Protein AF-A0A963FB22-F1 (afdb_monomer_lite)

Structure (mmCIF, N/CA/C/O backbone):
data_AF-A0A963FB22-F1
#
_entry.id   AF-A0A963FB22-F1
#
loop_
_atom_site.group_PDB
_atom_site.id
_atom_site.type_symbol
_atom_site.label_atom_id
_atom_site.label_alt_id
_atom_site.label_comp_id
_atom_site.label_asym_id
_atom_site.label_entity_id
_atom_site.label_seq_id
_atom_site.pdbx_PDB_ins_code
_atom_site.Cartn_x
_atom_site.Cartn_y
_atom_site.Cartn_z
_atom_site.occupancy
_atom_site.B_iso_or_equiv
_atom_site.auth_seq_id
_atom_site.auth_comp_id
_atom_site.auth_asym_id
_atom_site.auth_atom_id
_atom_site.pdbx_PDB_model_num
ATOM 1 N N . MET A 1 1 ? 15.603 -17.524 -38.641 1.00 53.38 1 MET A N 1
ATOM 2 C CA . MET A 1 1 ? 16.152 -16.218 -38.214 1.00 53.38 1 MET A CA 1
ATOM 3 C C . MET A 1 1 ? 15.162 -15.443 -37.345 1.00 53.38 1 MET A C 1
ATOM 5 O O . MET A 1 1 ? 15.634 -14.782 -36.436 1.00 53.38 1 MET A O 1
ATOM 9 N N . GLU A 1 2 ? 13.840 -15.597 -37.521 1.00 55.69 2 GLU A N 1
ATOM 10 C CA . GLU A 1 2 ? 12.804 -14.987 -36.652 1.00 55.69 2 GLU A CA 1
ATOM 11 C C . GLU A 1 2 ? 12.962 -15.305 -35.154 1.00 55.69 2 GLU A C 1
ATOM 13 O O . GLU A 1 2 ? 13.035 -14.388 -34.348 1.00 55.69 2 GLU A O 1
ATOM 18 N N . ASN A 1 3 ? 13.158 -16.576 -34.786 1.00 67.44 3 ASN A N 1
ATOM 19 C CA . ASN A 1 3 ? 13.265 -16.999 -33.377 1.00 67.44 3 ASN A CA 1
ATOM 20 C C . ASN A 1 3 ? 14.436 -16.325 -32.612 1.00 67.44 3 ASN A C 1
ATOM 22 O O . ASN A 1 3 ? 14.345 -16.022 -31.428 1.00 67.44 3 ASN A O 1
ATOM 26 N N . TYR A 1 4 ? 15.544 -16.020 -33.299 1.00 73.19 4 TYR A N 1
ATOM 27 C CA . TYR A 1 4 ? 16.684 -15.340 -32.670 1.00 73.19 4 TYR A CA 1
ATOM 28 C C . TYR A 1 4 ? 16.399 -13.854 -32.408 1.00 73.19 4 TYR A C 1
ATOM 30 O O . TYR A 1 4 ? 16.805 -13.324 -31.378 1.00 73.19 4 TYR A O 1
ATOM 38 N N . ALA A 1 5 ? 15.684 -13.189 -33.319 1.00 71.00 5 ALA A N 1
ATOM 39 C CA . ALA A 1 5 ? 15.297 -11.792 -33.153 1.00 71.00 5 ALA A CA 1
ATOM 40 C C . ALA A 1 5 ? 14.285 -11.630 -32.008 1.00 71.00 5 ALA A C 1
ATOM 42 O O . ALA A 1 5 ? 14.468 -10.764 -31.155 1.00 71.00 5 ALA A O 1
ATOM 43 N N . GLU A 1 6 ? 13.285 -12.510 -31.932 1.00 71.75 6 GLU A N 1
ATOM 44 C CA . GLU A 1 6 ? 12.310 -12.534 -30.834 1.00 71.75 6 GLU A CA 1
ATOM 45 C C . GLU A 1 6 ? 12.979 -12.762 -29.475 1.00 71.75 6 GLU A C 1
ATOM 47 O O . GLU A 1 6 ? 12.674 -12.062 -28.511 1.00 71.75 6 GLU A O 1
ATOM 52 N N . MET A 1 7 ? 13.947 -13.680 -29.400 1.00 79.06 7 MET A N 1
ATOM 53 C CA . MET A 1 7 ? 14.698 -13.923 -28.167 1.00 79.06 7 MET A CA 1
ATOM 54 C C . MET A 1 7 ? 15.484 -12.684 -27.717 1.00 79.06 7 MET A C 1
ATOM 56 O O . MET A 1 7 ? 15.517 -12.377 -26.527 1.00 79.06 7 MET A O 1
ATOM 60 N N . VAL A 1 8 ? 16.107 -11.957 -28.650 1.00 81.94 8 VAL A N 1
ATOM 61 C CA . VAL A 1 8 ? 16.845 -10.724 -28.335 1.00 81.94 8 VAL A CA 1
ATOM 62 C C . VAL A 1 8 ? 15.899 -9.627 -27.841 1.00 81.94 8 VAL A C 1
ATOM 64 O O . VAL A 1 8 ? 16.218 -8.978 -26.850 1.00 81.94 8 VAL A O 1
ATOM 67 N N . LEU A 1 9 ? 14.727 -9.458 -28.460 1.00 77.75 9 LEU A N 1
ATOM 68 C CA . LEU A 1 9 ? 13.711 -8.502 -27.996 1.00 77.75 9 LEU A CA 1
ATOM 69 C C . LEU A 1 9 ? 13.178 -8.857 -26.605 1.00 77.75 9 LEU A C 1
ATOM 71 O O . LEU A 1 9 ? 13.052 -7.983 -25.751 1.00 77.75 9 LEU A O 1
ATOM 75 N N . ALA A 1 10 ? 12.895 -10.137 -26.359 1.00 77.44 10 ALA A N 1
ATOM 76 C CA . ALA A 1 10 ? 12.431 -10.603 -25.056 1.00 77.44 10 ALA A CA 1
ATOM 77 C C . ALA A 1 10 ? 13.482 -10.355 -23.964 1.00 77.44 10 ALA A C 1
ATOM 79 O O . ALA A 1 10 ? 13.143 -9.945 -22.855 1.00 77.44 10 ALA A O 1
ATOM 80 N N . MET A 1 11 ? 14.761 -10.556 -24.284 1.00 83.38 11 MET A N 1
ATOM 81 C CA . MET A 1 11 ? 15.869 -10.270 -23.373 1.00 83.38 11 MET A CA 1
ATOM 82 C C . MET A 1 11 ? 16.080 -8.767 -23.156 1.00 83.38 11 MET A C 1
ATOM 84 O O . MET A 1 11 ? 16.355 -8.368 -22.027 1.00 83.38 11 MET A O 1
ATOM 88 N N . ASP A 1 12 ? 15.890 -7.932 -24.185 1.00 81.88 12 ASP A N 1
ATOM 89 C CA . ASP A 1 12 ? 15.886 -6.469 -24.046 1.00 81.88 12 ASP A CA 1
ATOM 90 C C . ASP A 1 12 ? 14.770 -6.021 -23.084 1.00 81.88 12 ASP A C 1
ATOM 92 O O . ASP A 1 12 ? 15.060 -5.342 -22.100 1.00 81.88 12 ASP A O 1
ATOM 96 N N . ALA A 1 13 ? 13.537 -6.505 -23.267 1.00 78.44 13 ALA A N 1
ATOM 97 C CA . ALA A 1 13 ? 12.417 -6.201 -22.371 1.00 78.44 13 ALA A CA 1
ATOM 98 C C . ALA A 1 13 ? 12.646 -6.701 -20.929 1.00 78.44 13 ALA A C 1
ATOM 100 O O . ALA A 1 13 ? 12.314 -6.015 -19.961 1.00 78.44 13 ALA A O 1
ATOM 101 N N . CYS A 1 14 ? 13.249 -7.884 -20.760 1.00 82.38 14 CYS A N 1
ATOM 102 C CA . CYS A 1 14 ? 13.605 -8.402 -19.436 1.00 82.38 14 CYS A CA 1
ATOM 103 C C . CYS A 1 14 ? 14.679 -7.544 -18.757 1.00 82.38 14 CYS A C 1
ATOM 105 O O . CYS A 1 14 ? 14.584 -7.288 -17.557 1.00 82.38 14 CYS A O 1
ATOM 107 N N . ALA A 1 15 ? 15.689 -7.096 -19.504 1.00 85.06 15 ALA A N 1
ATOM 108 C CA . ALA A 1 15 ? 16.732 -6.226 -18.979 1.00 85.06 15 ALA A CA 1
ATOM 109 C C . ALA A 1 15 ? 16.179 -4.848 -18.599 1.00 85.06 15 ALA A C 1
ATOM 111 O O . ALA A 1 15 ? 16.515 -4.359 -17.524 1.00 85.06 15 ALA A O 1
ATOM 112 N N . ASP A 1 16 ? 15.290 -4.273 -19.416 1.00 79.81 16 ASP A N 1
ATOM 113 C CA . ASP A 1 16 ? 14.582 -3.023 -19.111 1.00 79.81 16 ASP A CA 1
ATOM 114 C C . ASP A 1 16 ? 13.777 -3.160 -17.810 1.00 79.81 16 ASP A C 1
ATOM 116 O O . ASP A 1 16 ? 13.889 -2.334 -16.900 1.00 79.81 16 ASP A O 1
ATOM 120 N N . ARG A 1 17 ? 13.014 -4.253 -17.670 1.00 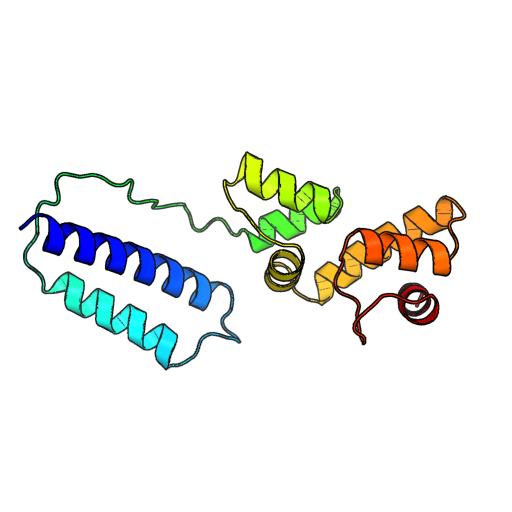79.94 17 ARG A N 1
ATOM 121 C CA . ARG A 1 17 ? 12.222 -4.511 -16.462 1.00 79.94 17 ARG A CA 1
ATOM 122 C C . ARG A 1 17 ? 13.097 -4.730 -15.230 1.00 79.94 17 ARG A C 1
ATOM 124 O O . ARG A 1 17 ? 12.764 -4.232 -14.157 1.00 79.94 17 ARG A O 1
ATOM 131 N N . LEU A 1 18 ? 14.201 -5.463 -15.358 1.00 85.12 18 LEU A N 1
ATOM 132 C CA . LEU A 1 18 ? 15.113 -5.725 -14.244 1.00 85.12 18 LEU A CA 1
ATOM 133 C C . LEU A 1 18 ? 15.862 -4.457 -13.814 1.00 85.12 18 LEU A C 1
ATOM 135 O O . LEU A 1 18 ? 16.028 -4.219 -12.622 1.00 85.12 18 LEU A O 1
ATOM 139 N N . GLU A 1 19 ? 16.267 -3.621 -14.769 1.00 84.50 19 GLU A N 1
ATOM 140 C CA . GLU A 1 19 ? 16.872 -2.311 -14.514 1.00 84.50 19 GLU A CA 1
ATOM 141 C C . GLU A 1 19 ? 15.906 -1.390 -13.770 1.00 84.50 19 GLU A C 1
ATOM 143 O O . GLU A 1 19 ? 16.273 -0.788 -12.760 1.00 84.50 19 GLU A O 1
ATOM 148 N N . TYR A 1 20 ? 14.648 -1.348 -14.209 1.00 79.25 20 TYR A N 1
ATOM 149 C CA . TYR A 1 20 ? 13.588 -0.632 -13.513 1.00 79.25 20 TYR A CA 1
ATOM 150 C C . TYR A 1 20 ? 13.424 -1.112 -12.064 1.00 79.25 20 TYR A C 1
ATOM 152 O O . TYR A 1 20 ? 13.424 -0.295 -11.146 1.00 79.25 20 TYR A O 1
ATOM 160 N N . LEU A 1 21 ? 13.347 -2.428 -11.838 1.00 77.06 21 LEU A N 1
ATOM 161 C CA . LEU A 1 21 ? 13.202 -2.993 -10.493 1.00 77.06 21 LEU A CA 1
ATOM 162 C C . LEU A 1 21 ? 14.413 -2.694 -9.596 1.00 77.06 21 LEU A C 1
ATOM 164 O O . LEU A 1 21 ? 14.225 -2.346 -8.433 1.00 77.06 21 LEU A O 1
ATOM 168 N N . ASN A 1 22 ? 15.637 -2.769 -10.131 1.00 83.38 22 ASN A N 1
ATOM 169 C CA . ASN A 1 22 ? 16.850 -2.410 -9.390 1.00 83.38 22 ASN A CA 1
ATOM 170 C C . ASN A 1 22 ? 16.844 -0.929 -8.968 1.00 83.38 22 ASN A C 1
ATOM 172 O O . ASN A 1 22 ? 17.265 -0.605 -7.860 1.00 83.38 22 ASN A O 1
ATOM 176 N N . ASN A 1 23 ? 16.355 -0.036 -9.833 1.00 78.00 23 ASN A N 1
ATOM 177 C CA . ASN A 1 23 ? 16.270 1.397 -9.545 1.00 78.00 23 ASN A CA 1
ATOM 178 C C . ASN A 1 23 ? 15.141 1.738 -8.564 1.00 78.00 23 ASN A C 1
ATOM 180 O O . ASN A 1 23 ? 15.299 2.624 -7.726 1.00 78.00 23 ASN A O 1
ATOM 184 N N . LEU A 1 24 ? 14.006 1.041 -8.661 1.00 74.94 24 LEU A N 1
ATOM 185 C CA . LEU A 1 24 ? 12.853 1.262 -7.791 1.00 74.94 24 LEU A CA 1
ATOM 186 C C . LEU A 1 24 ? 13.088 0.725 -6.374 1.00 74.94 24 LEU A C 1
ATOM 188 O O . LEU A 1 24 ? 12.625 1.320 -5.401 1.00 74.94 24 LEU A O 1
ATOM 192 N N . PHE A 1 25 ? 13.840 -0.372 -6.256 1.00 77.19 25 PHE A N 1
ATOM 193 C CA . PHE A 1 25 ? 14.111 -1.059 -4.996 1.00 77.19 25 PHE A CA 1
ATOM 194 C C . PHE A 1 25 ? 15.619 -1.251 -4.764 1.00 77.19 25 PHE A C 1
ATOM 196 O O . PHE A 1 25 ? 16.106 -2.384 -4.779 1.00 77.19 25 PHE A O 1
ATOM 203 N N . PRO A 1 26 ? 16.380 -0.175 -4.491 1.00 76.62 26 PRO A N 1
ATOM 204 C CA . PRO A 1 26 ? 17.832 -0.262 -4.321 1.00 76.62 26 PRO A CA 1
ATOM 205 C C . PRO A 1 26 ? 18.246 -1.156 -3.143 1.00 76.62 26 PRO A C 1
ATOM 207 O O . PRO A 1 26 ? 19.295 -1.789 -3.198 1.00 76.62 26 PRO A O 1
ATOM 210 N N . ASP A 1 27 ? 17.404 -1.272 -2.112 1.00 78.88 27 ASP A N 1
ATOM 211 C CA . ASP A 1 27 ? 17.650 -2.143 -0.953 1.00 78.88 27 ASP A CA 1
ATOM 212 C C . ASP A 1 27 ? 17.482 -3.644 -1.272 1.00 78.88 27 ASP A C 1
ATOM 214 O O . ASP A 1 27 ? 17.958 -4.496 -0.521 1.00 78.88 27 ASP A O 1
ATOM 218 N N . LEU A 1 28 ? 16.797 -3.978 -2.373 1.00 77.62 28 LEU A N 1
ATOM 219 C CA . LEU A 1 28 ? 16.612 -5.346 -2.877 1.00 77.62 28 LEU A CA 1
ATOM 220 C C . LEU A 1 28 ? 17.479 -5.635 -4.110 1.00 77.62 28 LEU A C 1
ATOM 222 O O . LEU A 1 28 ? 17.611 -6.795 -4.510 1.00 77.62 28 LEU A O 1
ATOM 226 N N . ALA A 1 29 ? 18.076 -4.599 -4.704 1.00 85.38 29 ALA A N 1
ATOM 227 C CA . ALA A 1 29 ? 19.020 -4.740 -5.794 1.00 85.38 29 ALA A CA 1
ATOM 228 C C . ALA A 1 29 ? 20.265 -5.470 -5.283 1.00 85.38 29 ALA A C 1
ATOM 230 O O . ALA A 1 29 ? 20.966 -5.026 -4.373 1.00 85.38 29 ALA A O 1
ATOM 231 N N . THR A 1 30 ? 20.545 -6.621 -5.881 1.00 89.62 30 THR A N 1
ATOM 232 C CA . THR A 1 30 ? 21.742 -7.395 -5.560 1.00 89.62 30 THR A CA 1
ATOM 233 C C . THR A 1 30 ? 22.820 -7.124 -6.605 1.00 89.62 30 THR A C 1
ATOM 235 O O . THR A 1 30 ? 22.509 -6.703 -7.729 1.00 89.62 30 THR A O 1
ATOM 238 N N . PRO A 1 31 ? 24.098 -7.413 -6.298 1.00 88.06 31 PRO A N 1
ATOM 239 C CA . PRO A 1 31 ? 25.149 -7.394 -7.311 1.00 88.06 31 PRO A CA 1
ATOM 240 C C . PRO A 1 31 ? 24.759 -8.219 -8.543 1.00 88.06 31 PRO A C 1
ATOM 242 O O . PRO A 1 31 ? 24.907 -7.754 -9.663 1.00 88.06 31 PRO A O 1
ATOM 245 N N . THR A 1 32 ? 24.118 -9.374 -8.345 1.00 86.69 32 THR A N 1
ATOM 246 C CA . THR A 1 32 ? 23.681 -10.270 -9.423 1.00 86.69 32 THR A CA 1
ATOM 247 C C . THR A 1 32 ? 22.646 -9.644 -10.358 1.00 86.69 32 THR A C 1
ATOM 249 O O . THR A 1 32 ? 22.777 -9.755 -11.577 1.00 86.69 32 THR A O 1
ATOM 252 N N . THR A 1 33 ? 21.615 -8.985 -9.824 1.00 86.12 33 THR A N 1
ATOM 253 C CA . THR A 1 33 ? 20.566 -8.377 -10.660 1.00 86.12 33 THR A CA 1
ATOM 254 C C . THR A 1 33 ? 21.075 -7.141 -11.393 1.00 86.12 33 THR A C 1
ATOM 256 O O . THR A 1 33 ? 20.651 -6.875 -12.515 1.00 86.12 33 THR A O 1
ATOM 259 N N . THR A 1 34 ? 22.013 -6.411 -10.792 1.00 84.62 34 THR A N 1
ATOM 260 C CA . THR A 1 34 ? 22.620 -5.213 -11.388 1.00 84.62 34 THR A CA 1
ATOM 261 C C . THR A 1 34 ? 23.630 -5.589 -12.474 1.00 84.62 34 THR A C 1
ATOM 263 O O . THR A 1 34 ? 23.579 -5.079 -13.594 1.00 84.62 34 THR A O 1
ATOM 266 N N . GLU A 1 35 ? 24.514 -6.546 -12.183 1.00 90.06 35 GLU A N 1
ATOM 267 C CA . GLU A 1 35 ? 25.494 -7.076 -13.133 1.00 90.06 35 GLU A CA 1
ATOM 268 C C . GLU A 1 35 ? 24.814 -7.766 -14.317 1.00 90.06 35 GLU A C 1
ATOM 270 O O . GLU A 1 35 ? 25.265 -7.601 -15.447 1.00 90.06 35 GLU A O 1
ATOM 275 N N . GLY A 1 36 ? 23.701 -8.476 -14.098 1.00 86.44 36 GLY A N 1
ATOM 276 C CA . GLY A 1 36 ? 22.928 -9.108 -15.170 1.00 86.44 36 GLY A CA 1
ATOM 277 C C . GLY A 1 36 ? 22.457 -8.114 -16.238 1.00 86.44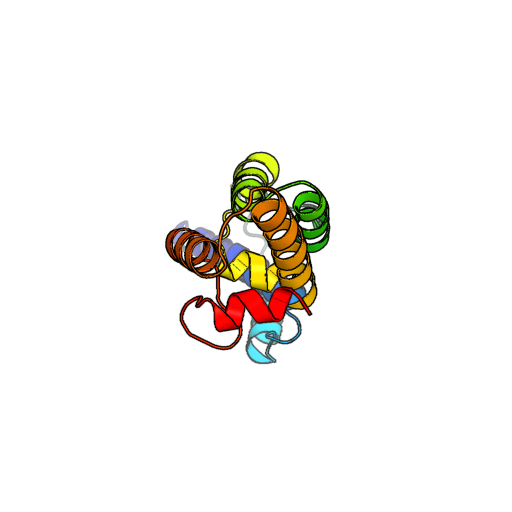 36 GLY A C 1
ATOM 278 O O . GLY A 1 36 ? 22.641 -8.362 -17.431 1.00 86.44 36 GLY A O 1
ATOM 279 N N . VAL A 1 37 ? 21.938 -6.953 -15.819 1.00 88.31 37 VAL A N 1
ATOM 280 C CA . VAL A 1 37 ? 21.562 -5.858 -16.732 1.00 88.31 37 VAL A CA 1
ATOM 281 C C . VAL A 1 37 ? 22.795 -5.333 -17.467 1.00 88.31 37 VAL A C 1
ATOM 283 O O . VAL A 1 37 ? 22.796 -5.255 -18.695 1.00 88.31 37 VAL A O 1
ATOM 286 N N . ILE A 1 38 ? 23.876 -5.026 -16.742 1.00 87.69 38 ILE A N 1
ATOM 287 C CA . ILE A 1 38 ? 25.115 -4.486 -17.327 1.00 87.69 38 ILE A CA 1
ATOM 288 C C . ILE A 1 38 ? 25.691 -5.445 -18.379 1.00 87.69 38 ILE A C 1
ATOM 290 O O . IL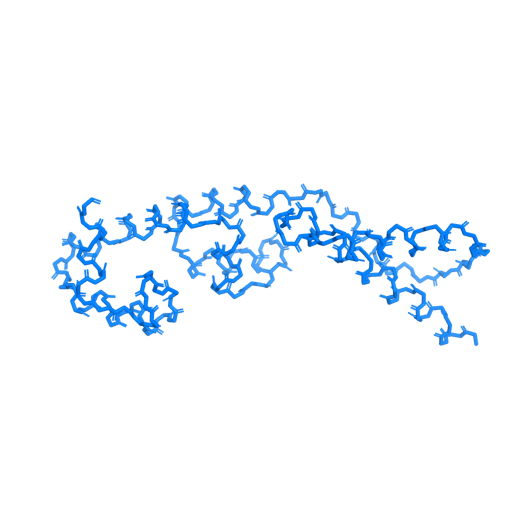E A 1 38 ? 26.038 -5.019 -19.485 1.00 87.69 38 ILE A O 1
ATOM 294 N N . HIS A 1 39 ? 25.764 -6.739 -18.069 1.00 88.31 39 HIS A N 1
ATOM 295 C CA . HIS A 1 39 ? 26.257 -7.766 -18.981 1.00 88.31 39 HIS A CA 1
ATOM 296 C C . HIS A 1 39 ? 25.393 -7.880 -20.235 1.00 88.31 39 HIS A C 1
ATOM 298 O O . HIS A 1 39 ? 25.942 -7.952 -21.339 1.00 88.31 39 HIS A O 1
ATOM 304 N N . TRP A 1 40 ? 24.066 -7.835 -20.092 1.00 87.19 40 TRP A N 1
ATOM 305 C CA . TRP A 1 40 ? 23.164 -7.837 -21.239 1.00 87.19 40 TRP A CA 1
ATOM 306 C C . TRP A 1 40 ? 23.358 -6.598 -22.120 1.00 87.19 40 TRP A C 1
ATOM 308 O O . TRP A 1 40 ? 23.535 -6.741 -23.327 1.00 87.19 40 TRP A O 1
ATOM 318 N N . ARG A 1 41 ? 23.434 -5.388 -21.548 1.00 84.25 41 ARG A N 1
ATOM 319 C CA . ARG A 1 41 ? 23.662 -4.146 -22.317 1.00 84.25 41 ARG A CA 1
ATOM 320 C C . ARG A 1 41 ? 24.990 -4.169 -23.072 1.00 84.25 41 ARG A C 1
ATOM 322 O O . ARG A 1 41 ? 25.052 -3.804 -24.248 1.00 84.25 41 ARG A O 1
ATOM 329 N N . GLN A 1 42 ? 26.050 -4.648 -22.423 1.00 85.00 42 GLN A N 1
ATOM 330 C CA . GLN A 1 42 ? 27.356 -4.818 -23.059 1.00 85.00 42 GLN A CA 1
ATOM 331 C C . GLN A 1 42 ? 27.299 -5.834 -24.202 1.00 85.00 42 GLN A C 1
ATOM 333 O O . GLN A 1 42 ? 27.848 -5.575 -25.273 1.00 85.00 42 GLN A O 1
ATOM 338 N N . TYR A 1 43 ? 26.620 -6.965 -24.011 1.00 83.81 43 TYR A N 1
ATOM 339 C CA . TYR A 1 43 ? 26.430 -7.965 -25.059 1.00 83.81 43 TYR A CA 1
ATOM 340 C C . TYR A 1 43 ? 25.603 -7.411 -26.229 1.00 83.81 43 TYR A C 1
ATOM 342 O O . TYR A 1 43 ? 26.029 -7.497 -27.381 1.00 83.81 43 TYR A O 1
ATOM 350 N N . ARG A 1 44 ? 24.486 -6.738 -25.935 1.00 77.75 44 ARG A N 1
ATOM 351 C CA . ARG A 1 44 ? 23.582 -6.120 -26.911 1.00 77.75 44 ARG A CA 1
ATOM 352 C C . ARG A 1 44 ? 24.275 -5.080 -27.787 1.00 77.75 44 ARG A C 1
ATOM 354 O O . ARG A 1 44 ? 23.980 -5.019 -28.978 1.00 77.75 44 ARG A O 1
ATOM 361 N N . SER A 1 45 ? 25.213 -4.314 -27.221 1.00 78.94 45 SER A N 1
ATOM 362 C CA . SER A 1 45 ? 26.017 -3.315 -27.946 1.00 78.94 45 SER A CA 1
ATOM 363 C C . SER A 1 45 ? 27.016 -3.914 -28.947 1.00 78.94 45 SER A C 1
ATOM 365 O O . SER A 1 45 ? 27.484 -3.215 -29.842 1.00 78.94 45 SER A O 1
ATOM 367 N N . ARG A 1 46 ? 27.355 -5.203 -28.795 1.00 79.06 46 ARG A N 1
ATOM 368 C CA . ARG A 1 46 ? 28.303 -5.931 -29.656 1.00 79.06 46 ARG A CA 1
ATOM 369 C C . ARG A 1 46 ? 27.613 -6.751 -30.740 1.00 79.06 46 ARG A C 1
ATOM 371 O O . ARG A 1 46 ? 28.285 -7.215 -31.660 1.00 79.06 46 ARG A O 1
ATOM 378 N N . LEU A 1 47 ? 26.303 -6.966 -30.624 1.00 73.69 47 LEU A N 1
ATOM 379 C CA . LEU A 1 47 ? 25.536 -7.626 -31.670 1.00 73.69 47 LEU A CA 1
ATOM 380 C C . LEU A 1 47 ? 25.403 -6.678 -32.872 1.00 73.69 47 LEU A C 1
ATOM 382 O O . LEU A 1 47 ? 25.146 -5.489 -32.670 1.00 73.69 47 LEU A O 1
ATOM 386 N N . PRO A 1 48 ? 25.574 -7.177 -34.113 1.00 62.62 48 PRO A N 1
ATOM 387 C CA . PRO A 1 48 ? 25.336 -6.370 -35.302 1.00 62.62 48 PRO A CA 1
ATOM 388 C C . PRO A 1 48 ? 23.915 -5.809 -35.242 1.00 62.62 48 PRO A C 1
ATOM 390 O O . PRO A 1 48 ? 23.031 -6.480 -34.706 1.00 62.62 48 PRO A O 1
ATOM 393 N N . ASN A 1 49 ? 23.709 -4.594 -35.768 1.00 54.56 49 ASN A N 1
ATOM 394 C CA . ASN A 1 49 ? 22.391 -3.974 -35.915 1.00 54.56 49 ASN A CA 1
ATOM 395 C C . ASN A 1 49 ? 21.487 -4.920 -36.716 1.00 54.56 49 ASN A C 1
ATOM 397 O O . ASN A 1 49 ? 21.401 -4.839 -37.937 1.00 54.56 49 ASN A O 1
ATOM 401 N N . LEU A 1 50 ? 20.844 -5.859 -36.026 1.00 52.59 50 LEU A N 1
ATOM 402 C CA . LEU A 1 50 ? 19.632 -6.481 -36.494 1.00 52.59 50 LEU A CA 1
ATOM 403 C C . LEU A 1 50 ? 18.668 -5.308 -36.624 1.00 52.59 50 LEU A C 1
ATOM 405 O O . LEU A 1 50 ? 18.203 -4.780 -35.612 1.00 52.59 50 LEU A O 1
ATOM 409 N N . ASP A 1 51 ? 18.441 -4.871 -37.863 1.00 47.47 51 ASP A N 1
ATOM 410 C CA . ASP A 1 51 ? 17.242 -4.140 -38.256 1.00 47.47 51 ASP A CA 1
ATOM 411 C C . ASP A 1 51 ? 16.062 -5.065 -37.955 1.00 47.47 51 ASP A C 1
ATOM 413 O O . ASP A 1 51 ? 15.496 -5.727 -38.825 1.00 47.47 51 ASP A O 1
ATOM 417 N N . ILE A 1 52 ? 15.726 -5.176 -36.671 1.00 50.22 52 ILE A N 1
ATOM 418 C CA . ILE A 1 52 ? 14.456 -5.708 -36.221 1.00 50.22 52 ILE A CA 1
ATOM 419 C C . ILE A 1 52 ? 13.469 -4.590 -36.540 1.00 50.22 52 ILE A C 1
ATOM 421 O O . ILE A 1 52 ? 13.126 -3.765 -35.697 1.00 50.22 52 ILE A O 1
ATOM 425 N N . ALA A 1 53 ? 13.114 -4.515 -37.825 1.00 38.03 53 ALA A N 1
ATOM 426 C CA . ALA A 1 53 ? 12.015 -3.739 -38.369 1.00 38.03 53 ALA A CA 1
ATOM 427 C C . ALA A 1 53 ? 10.720 -4.355 -37.832 1.00 38.03 53 ALA A C 1
ATOM 429 O O . ALA A 1 53 ? 10.037 -5.153 -38.463 1.00 38.03 53 ALA A O 1
ATOM 430 N N . GLY A 1 54 ? 10.486 -4.037 -36.576 1.00 40.66 54 GLY A N 1
ATOM 431 C CA . GLY A 1 54 ? 9.418 -4.483 -35.722 1.00 40.66 54 GLY A CA 1
ATOM 432 C C . GLY A 1 54 ? 9.580 -3.606 -34.506 1.00 40.66 54 GLY A C 1
ATOM 433 O O . GLY A 1 54 ? 10.121 -4.040 -33.494 1.00 40.66 54 GLY A O 1
ATOM 434 N N . GLU A 1 55 ? 9.236 -2.330 -34.680 1.00 41.19 55 GLU A N 1
ATOM 435 C CA . GLU A 1 55 ? 8.995 -1.397 -33.591 1.00 41.19 55 GLU A CA 1
ATOM 436 C C . GLU A 1 55 ? 7.920 -2.022 -32.689 1.00 41.19 55 GLU A C 1
ATOM 438 O O . GLU A 1 55 ? 6.741 -1.696 -32.765 1.00 41.19 55 GLU A O 1
ATOM 443 N N . LEU A 1 56 ? 8.319 -2.947 -31.814 1.00 45.03 56 LEU A N 1
ATOM 444 C CA . LEU A 1 56 ? 7.738 -2.935 -30.488 1.00 45.03 56 LEU A CA 1
ATOM 445 C C . LEU A 1 56 ? 8.071 -1.540 -29.968 1.00 45.03 56 LEU A C 1
ATOM 447 O O . LEU A 1 56 ? 9.244 -1.150 -30.068 1.00 45.03 56 LEU A O 1
ATOM 451 N N . PRO A 1 57 ? 7.069 -0.758 -29.530 1.00 39.31 57 PRO A N 1
ATOM 452 C CA . PRO A 1 57 ? 7.317 0.580 -29.043 1.00 39.31 57 PRO A CA 1
ATOM 453 C C . PRO A 1 57 ? 8.453 0.451 -28.042 1.00 39.31 57 PRO A C 1
ATOM 455 O O . PRO A 1 57 ? 8.331 -0.266 -27.049 1.00 39.31 57 PRO A O 1
ATOM 458 N N . ARG A 1 58 ? 9.596 1.083 -28.333 1.00 44.22 58 ARG A N 1
ATOM 459 C CA . ARG A 1 58 ? 10.525 1.413 -27.268 1.00 44.22 58 ARG A CA 1
ATOM 460 C C . ARG A 1 58 ? 9.707 2.327 -26.393 1.00 44.22 58 ARG A C 1
ATOM 462 O O . ARG A 1 58 ? 9.576 3.517 -26.684 1.00 44.22 58 ARG A O 1
ATOM 469 N N . GLU A 1 59 ? 9.104 1.745 -25.372 1.00 42.41 59 GLU A N 1
ATOM 470 C CA . GLU A 1 59 ? 8.589 2.454 -24.230 1.00 42.41 59 GLU A CA 1
ATOM 471 C C . GLU A 1 59 ? 9.808 3.053 -23.529 1.00 42.41 59 GLU A C 1
ATOM 473 O O . GLU A 1 59 ? 10.220 2.678 -22.441 1.00 42.41 59 GLU A O 1
ATOM 478 N N . THR A 1 60 ? 10.375 4.072 -24.171 1.00 40.91 60 THR A N 1
ATOM 479 C CA . THR A 1 60 ? 10.899 5.262 -23.525 1.00 40.91 60 THR A CA 1
ATOM 480 C C . THR A 1 60 ? 9.706 5.909 -22.823 1.00 40.91 60 THR A C 1
ATOM 482 O O . THR A 1 60 ? 9.277 7.011 -23.157 1.00 40.91 60 THR A O 1
ATOM 485 N N . GLN A 1 61 ? 9.101 5.182 -21.879 1.00 43.00 61 GLN A N 1
ATOM 486 C CA . GLN A 1 61 ? 8.295 5.812 -20.867 1.00 43.00 61 GLN A CA 1
ATOM 487 C C . GLN A 1 61 ? 9.266 6.793 -20.202 1.00 43.00 61 GLN A C 1
ATOM 489 O O . GLN A 1 61 ? 10.395 6.404 -19.865 1.00 43.00 61 GLN A O 1
ATOM 494 N N . PRO A 1 62 ? 8.904 8.081 -20.062 1.00 41.72 62 PRO A N 1
ATOM 495 C CA . PRO A 1 62 ? 9.632 8.936 -19.139 1.00 41.72 62 PRO A CA 1
ATOM 496 C C . PRO A 1 62 ? 9.756 8.157 -17.826 1.00 41.72 62 PRO A C 1
ATOM 498 O O . PRO A 1 62 ? 8.893 7.333 -17.536 1.00 41.72 62 PRO A O 1
ATOM 501 N N . ALA A 1 63 ? 10.827 8.345 -17.05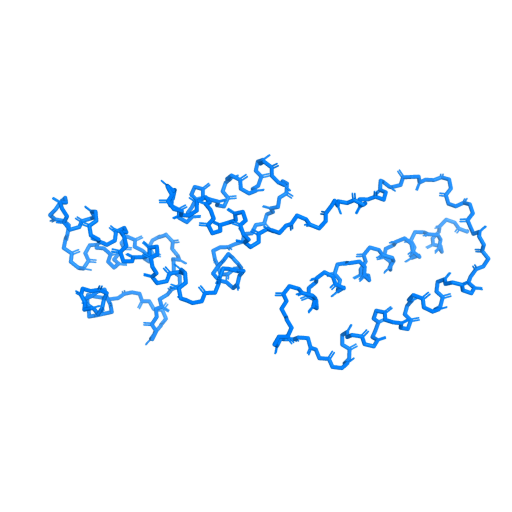9 1.00 55.00 63 ALA A N 1
ATOM 502 C CA . ALA A 1 63 ? 10.908 7.764 -15.724 1.00 55.00 63 ALA A CA 1
ATOM 503 C C . ALA A 1 63 ? 9.788 8.392 -14.877 1.00 55.00 63 ALA A C 1
ATOM 505 O O . ALA A 1 63 ? 9.994 9.382 -14.181 1.00 55.00 63 ALA A O 1
ATOM 506 N N . ILE A 1 64 ? 8.566 7.890 -15.050 1.00 63.19 64 ILE A N 1
ATOM 507 C CA . ILE A 1 64 ? 7.384 8.26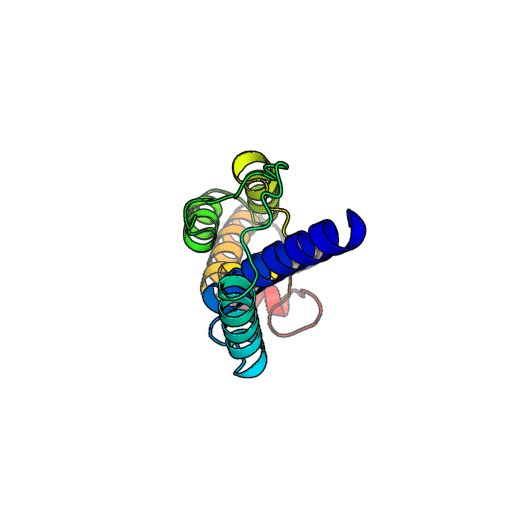5 -14.316 1.00 63.19 64 ILE A CA 1
ATOM 508 C C . ILE A 1 64 ? 7.730 7.806 -12.918 1.00 63.19 64 ILE A C 1
ATOM 510 O O . ILE A 1 64 ? 7.920 6.613 -12.668 1.00 63.19 64 ILE A O 1
ATOM 514 N N . ASP A 1 65 ? 7.903 8.770 -12.023 1.00 81.00 65 ASP A N 1
ATOM 515 C CA . ASP A 1 65 ? 8.096 8.494 -10.614 1.00 81.00 65 ASP A CA 1
ATOM 516 C C . ASP A 1 65 ? 6.769 7.972 -10.054 1.00 81.00 65 ASP A C 1
ATOM 518 O O . ASP A 1 65 ? 5.992 8.690 -9.423 1.00 81.00 65 ASP A O 1
ATOM 522 N N . LEU A 1 66 ? 6.488 6.704 -10.362 1.00 83.69 66 LEU A N 1
ATOM 523 C CA . LEU A 1 66 ? 5.276 5.988 -9.987 1.00 83.69 66 LEU A CA 1
ATOM 524 C C . LEU A 1 66 ? 5.094 6.001 -8.476 1.00 83.69 66 LEU A C 1
ATOM 526 O O . LEU A 1 66 ? 3.966 6.053 -7.998 1.00 83.69 66 LEU A O 1
ATOM 530 N N . ARG A 1 67 ? 6.196 6.029 -7.720 1.00 85.44 67 ARG A N 1
ATOM 531 C CA . ARG A 1 67 ? 6.158 6.189 -6.272 1.00 85.44 67 ARG A CA 1
ATOM 532 C C . ARG A 1 67 ? 5.601 7.555 -5.884 1.00 85.44 67 ARG A C 1
ATOM 534 O O . ARG A 1 67 ? 4.672 7.608 -5.082 1.00 85.44 67 ARG A O 1
ATOM 541 N N . SER A 1 68 ? 6.128 8.645 -6.437 1.00 86.38 68 SER A N 1
ATOM 542 C CA . SER A 1 68 ? 5.610 9.990 -6.148 1.00 86.38 68 SER A CA 1
ATOM 543 C C . SER A 1 68 ? 4.165 10.174 -6.607 1.00 86.38 68 SER A C 1
ATOM 545 O O . SER A 1 68 ? 3.381 10.796 -5.891 1.00 86.38 68 SER A O 1
ATOM 547 N N . ILE A 1 69 ? 3.785 9.593 -7.748 1.00 89.06 69 ILE A N 1
ATOM 548 C CA . ILE A 1 69 ? 2.395 9.605 -8.223 1.00 89.06 69 ILE A CA 1
ATOM 549 C C . ILE A 1 69 ? 1.494 8.841 -7.256 1.00 89.06 69 ILE A C 1
ATOM 551 O O . ILE A 1 69 ? 0.512 9.404 -6.779 1.00 89.06 69 ILE A O 1
ATOM 555 N N . ALA A 1 70 ? 1.852 7.606 -6.899 1.00 90.00 70 ALA A N 1
ATOM 556 C CA . ALA A 1 70 ? 1.085 6.796 -5.959 1.00 90.00 70 ALA A CA 1
ATOM 557 C C . ALA A 1 70 ? 0.934 7.500 -4.603 1.00 90.00 70 ALA A C 1
ATOM 559 O O . ALA A 1 70 ? -0.171 7.584 -4.077 1.00 90.00 70 ALA A O 1
ATOM 560 N N . ILE A 1 71 ? 2.010 8.080 -4.057 1.00 90.31 71 ILE A N 1
ATOM 561 C CA . ILE A 1 71 ? 1.957 8.857 -2.808 1.00 90.31 71 ILE A CA 1
ATOM 562 C C . ILE A 1 71 ? 1.032 10.074 -2.949 1.00 90.31 71 ILE A C 1
ATOM 564 O O . ILE A 1 71 ? 0.286 10.378 -2.019 1.00 90.31 71 ILE A O 1
ATOM 568 N N . GLY A 1 72 ? 1.064 10.762 -4.093 1.00 90.75 72 GLY A N 1
ATOM 569 C CA . GLY A 1 72 ? 0.186 11.894 -4.388 1.00 90.75 72 GLY A CA 1
ATOM 570 C C . GLY A 1 72 ? -1.291 11.498 -4.428 1.00 90.75 72 GLY A C 1
ATOM 571 O O . GLY A 1 72 ? -2.107 12.118 -3.746 1.00 90.75 72 GLY A O 1
ATOM 572 N N . LEU A 1 73 ? -1.627 10.433 -5.159 1.00 92.56 73 LEU A N 1
ATOM 573 C CA . LEU A 1 73 ? -2.993 9.908 -5.251 1.00 92.56 73 LEU A CA 1
ATOM 574 C C . LEU A 1 73 ? -3.504 9.436 -3.883 1.00 92.56 73 LEU A C 1
ATOM 576 O O . LEU A 1 73 ? -4.622 9.758 -3.474 1.00 92.56 73 LEU A O 1
ATOM 580 N N . LEU A 1 74 ? -2.641 8.779 -3.105 1.00 93.69 74 LEU A N 1
ATOM 581 C CA . LEU A 1 74 ? -2.948 8.317 -1.754 1.00 93.69 74 LEU A CA 1
ATOM 582 C C . LEU A 1 74 ? -3.211 9.443 -0.757 1.00 93.69 74 LEU A C 1
ATOM 584 O O . LEU A 1 74 ? -3.634 9.152 0.358 1.00 93.69 74 LEU A O 1
ATOM 588 N N . GLN A 1 75 ? -3.016 10.719 -1.103 1.00 90.00 75 GLN A N 1
ATOM 589 C CA . GLN A 1 75 ? -3.458 11.823 -0.246 1.00 90.00 75 GLN A CA 1
ATOM 590 C C . GLN A 1 75 ? -4.979 11.992 -0.243 1.00 90.00 75 GLN A C 1
ATOM 592 O O . GLN A 1 75 ? -5.531 12.445 0.763 1.00 90.00 75 GLN A O 1
ATOM 597 N N . GLN A 1 76 ? -5.650 11.600 -1.327 1.00 89.25 76 GLN A N 1
ATOM 598 C CA . GLN A 1 76 ? -7.077 11.861 -1.550 1.00 89.25 76 GLN A CA 1
ATOM 599 C C . GLN A 1 76 ? -7.903 10.587 -1.747 1.00 89.25 76 GLN A C 1
ATOM 601 O O . GLN A 1 76 ? -9.112 10.618 -1.543 1.00 89.25 76 GLN A O 1
ATOM 606 N N . HIS A 1 77 ? -7.252 9.478 -2.090 1.00 92.56 77 HIS A N 1
ATOM 607 C CA . HIS A 1 77 ? -7.910 8.232 -2.473 1.00 92.56 77 HIS A CA 1
ATOM 608 C C . HIS A 1 77 ? -7.520 7.066 -1.560 1.00 92.56 77 HIS A C 1
ATOM 610 O O . HIS A 1 77 ? -6.513 7.142 -0.839 1.00 92.56 77 HIS A O 1
ATOM 616 N N . SER A 1 78 ? -8.346 6.015 -1.553 1.00 91.69 78 SER A N 1
ATOM 617 C CA . SER A 1 78 ? -8.048 4.767 -0.842 1.00 91.69 78 SER A CA 1
ATOM 618 C C . SER A 1 78 ? -6.990 3.944 -1.578 1.00 91.69 78 SER A C 1
ATOM 620 O O . SER A 1 78 ? -6.664 4.220 -2.730 1.00 91.69 78 SER A O 1
ATOM 622 N N . LEU A 1 79 ? -6.423 2.937 -0.913 1.00 92.62 79 LEU A N 1
ATOM 623 C CA . LEU A 1 79 ? -5.444 2.043 -1.542 1.00 92.62 79 LEU A CA 1
ATOM 624 C C . LEU A 1 79 ? -6.023 1.348 -2.777 1.00 92.62 79 LEU A C 1
ATOM 626 O O . LEU A 1 79 ? -5.335 1.234 -3.785 1.00 92.62 79 LEU A O 1
ATOM 630 N N . GLU A 1 80 ? -7.277 0.912 -2.690 1.00 93.06 80 GLU A N 1
ATOM 631 C CA . GLU A 1 80 ? -7.984 0.218 -3.760 1.00 93.06 80 GLU A CA 1
ATOM 632 C C . GLU A 1 80 ? -8.237 1.156 -4.949 1.00 93.06 80 GLU A C 1
ATOM 634 O O . GLU A 1 80 ? -7.880 0.816 -6.075 1.00 93.06 80 GLU A O 1
ATOM 639 N N . ASP A 1 81 ? -8.719 2.376 -4.691 1.00 92.56 81 ASP A N 1
ATOM 640 C CA . ASP A 1 81 ? -8.926 3.387 -5.739 1.00 92.56 81 ASP A CA 1
ATOM 641 C C . ASP A 1 81 ? -7.611 3.737 -6.454 1.00 92.56 81 ASP A C 1
ATOM 643 O O . ASP A 1 81 ? -7.577 3.919 -7.667 1.00 92.56 81 ASP A O 1
ATOM 647 N N . VAL A 1 82 ? -6.501 3.823 -5.711 1.00 92.88 82 VAL A N 1
ATOM 648 C CA . VAL A 1 82 ? -5.190 4.123 -6.301 1.00 92.88 82 VAL A CA 1
ATOM 649 C C . VAL A 1 82 ? -4.701 2.986 -7.191 1.00 92.88 82 VAL A C 1
ATOM 651 O O . VAL A 1 82 ? -4.082 3.258 -8.216 1.00 92.88 82 VAL A O 1
ATOM 654 N N . LEU A 1 83 ? -4.978 1.726 -6.848 1.00 91.44 83 LEU A N 1
ATOM 655 C CA . LEU A 1 83 ? -4.658 0.601 -7.731 1.00 91.44 83 LEU A CA 1
ATOM 656 C C . LEU A 1 83 ? -5.431 0.687 -9.050 1.00 91.44 83 LEU A C 1
ATOM 658 O O . LEU A 1 83 ? -4.842 0.482 -10.112 1.00 91.44 83 LEU A O 1
ATOM 662 N N . GLU A 1 84 ? -6.717 1.034 -8.990 1.00 92.12 84 GLU A N 1
ATOM 663 C CA . GLU A 1 84 ? -7.535 1.246 -10.187 1.00 92.12 84 GLU A CA 1
ATOM 664 C C . GLU A 1 84 ? -7.012 2.426 -11.018 1.00 92.12 84 GLU A C 1
ATOM 666 O O . GLU A 1 84 ? -6.771 2.269 -12.214 1.00 92.12 84 GLU A O 1
ATOM 671 N N . MET A 1 85 ? -6.708 3.566 -10.391 1.00 89.69 85 MET A N 1
ATOM 672 C CA . MET A 1 85 ? -6.153 4.740 -11.078 1.00 89.69 85 MET A CA 1
ATOM 673 C C . MET A 1 85 ? -4.792 4.458 -11.719 1.00 89.69 85 MET A C 1
ATOM 675 O O . MET A 1 85 ? -4.539 4.882 -12.842 1.00 89.69 85 MET A O 1
ATOM 679 N N . LEU A 1 86 ? -3.901 3.719 -11.051 1.00 87.12 86 LEU A N 1
ATOM 680 C CA . LEU A 1 86 ? -2.610 3.340 -11.636 1.00 87.12 86 LEU A CA 1
ATOM 681 C C . LEU A 1 86 ? -2.787 2.408 -12.841 1.00 87.12 86 LEU A C 1
ATOM 683 O O . LEU A 1 86 ? -2.063 2.538 -13.833 1.00 87.12 86 LEU A O 1
ATOM 687 N N . LYS A 1 87 ? -3.780 1.517 -12.794 1.00 86.56 87 LYS A N 1
ATOM 688 C CA . LYS A 1 87 ? -4.117 0.639 -13.913 1.00 86.56 87 LYS A CA 1
ATOM 689 C C . LYS A 1 87 ? -4.702 1.415 -15.092 1.00 86.56 87 LYS A C 1
ATOM 691 O O . LYS A 1 87 ? -4.311 1.161 -16.228 1.00 86.56 87 LYS A O 1
ATOM 696 N N . GLU A 1 88 ? -5.610 2.351 -14.838 1.00 86.31 88 GLU A N 1
ATOM 697 C CA . GLU A 1 88 ? -6.310 3.108 -15.880 1.00 86.31 88 GLU A CA 1
ATOM 698 C C . GLU A 1 88 ? -5.459 4.234 -16.477 1.00 86.31 88 GLU A C 1
ATOM 700 O O . GLU A 1 88 ? -5.392 4.381 -17.697 1.00 86.31 88 GLU A O 1
ATOM 705 N N . GLU A 1 89 ? -4.791 5.024 -15.636 1.00 85.94 89 GLU A N 1
ATOM 706 C CA . GLU A 1 89 ? -4.089 6.241 -16.058 1.00 85.94 89 GLU A CA 1
ATOM 707 C C . GLU A 1 89 ? -2.628 5.991 -16.433 1.00 85.94 89 GLU A C 1
ATOM 709 O O . GLU A 1 89 ? -2.078 6.705 -17.271 1.00 85.94 89 GLU A O 1
ATOM 714 N N . GLN A 1 90 ? -1.988 5.001 -15.802 1.00 77.12 90 GLN A N 1
ATOM 715 C CA . GLN A 1 90 ? -0.559 4.718 -15.977 1.00 77.12 90 GLN A CA 1
ATOM 716 C C . GLN A 1 90 ? -0.296 3.356 -16.633 1.00 77.12 90 GLN A C 1
ATOM 718 O O . GLN A 1 90 ? 0.864 3.009 -16.839 1.00 77.12 90 GLN A O 1
ATOM 723 N N . ALA A 1 91 ? -1.344 2.590 -16.970 1.00 79.62 91 ALA A N 1
ATOM 724 C CA . ALA A 1 91 ? -1.250 1.225 -17.501 1.00 79.62 91 ALA A CA 1
ATOM 725 C C . ALA A 1 91 ? -0.411 0.276 -16.617 1.00 79.62 91 ALA A C 1
ATOM 727 O O . ALA A 1 91 ? 0.204 -0.674 -17.104 1.00 79.62 91 ALA A O 1
ATOM 728 N N . VAL A 1 92 ? -0.379 0.533 -15.305 1.00 79.62 92 VAL A N 1
ATOM 729 C CA . VAL A 1 92 ? 0.414 -0.214 -14.326 1.00 79.62 92 VAL A CA 1
ATOM 730 C C . VAL A 1 92 ? -0.515 -1.047 -13.453 1.00 79.62 92 VAL A C 1
ATOM 732 O O . VAL A 1 92 ? -1.290 -0.521 -12.661 1.00 79.62 92 VAL A O 1
ATOM 735 N N . GLU A 1 93 ? -0.412 -2.368 -13.578 1.00 83.69 93 GLU A N 1
ATOM 736 C CA . GLU A 1 93 ? -1.143 -3.306 -12.729 1.00 83.69 93 GLU A CA 1
ATOM 737 C C . GLU A 1 93 ? -0.286 -3.676 -11.514 1.00 83.69 93 GLU A C 1
ATOM 739 O O . GLU A 1 93 ? 0.817 -4.207 -11.656 1.00 83.69 93 GLU A O 1
ATOM 744 N N . LEU A 1 94 ? -0.788 -3.352 -10.321 1.00 83.88 94 LEU A N 1
ATOM 745 C CA . LEU A 1 94 ? -0.158 -3.677 -9.044 1.00 83.88 94 LEU A CA 1
ATOM 746 C C . LEU A 1 94 ? -1.167 -4.367 -8.134 1.00 83.88 94 LEU A C 1
ATOM 748 O O . LEU A 1 94 ? -2.360 -4.074 -8.136 1.00 83.88 94 LEU A O 1
ATOM 752 N N . THR A 1 95 ? -0.655 -5.256 -7.303 1.00 88.19 95 THR A N 1
ATOM 753 C CA . THR A 1 95 ? -1.362 -5.802 -6.148 1.00 88.19 95 THR A CA 1
ATOM 754 C C . THR A 1 95 ? -1.183 -4.886 -4.931 1.00 88.19 95 THR A C 1
ATOM 756 O O . THR A 1 95 ? -0.245 -4.085 -4.864 1.00 88.19 95 THR A O 1
ATOM 759 N N . LEU A 1 96 ? -2.045 -5.019 -3.916 1.00 89.00 96 LEU A N 1
ATOM 760 C CA . LEU A 1 96 ? -1.903 -4.279 -2.652 1.00 89.00 96 LEU A CA 1
ATOM 761 C C . LEU A 1 96 ? -0.506 -4.439 -2.014 1.00 89.00 96 LEU A C 1
ATOM 763 O O . LEU A 1 96 ? 0.086 -3.424 -1.639 1.00 89.00 96 LEU A O 1
ATOM 767 N N . PRO A 1 97 ? 0.080 -5.652 -1.911 1.00 86.25 97 PRO A N 1
ATOM 768 C CA . PRO A 1 97 ? 1.444 -5.809 -1.411 1.00 86.25 97 PRO A CA 1
ATOM 769 C C . PRO A 1 97 ? 2.492 -5.042 -2.226 1.00 86.25 97 PRO A C 1
ATOM 771 O O . PRO A 1 97 ? 3.399 -4.453 -1.638 1.00 86.25 97 PRO A O 1
ATOM 774 N N . GLU A 1 98 ? 2.368 -5.016 -3.553 1.00 85.38 98 GLU A N 1
ATOM 775 C CA . GLU A 1 98 ? 3.298 -4.296 -4.431 1.00 85.38 98 GLU A CA 1
ATOM 776 C C . GLU A 1 98 ? 3.151 -2.779 -4.286 1.00 85.38 98 GLU A C 1
ATOM 778 O O . GLU A 1 98 ? 4.159 -2.076 -4.217 1.00 85.38 98 GLU A O 1
ATOM 783 N N . LEU A 1 99 ? 1.925 -2.266 -4.133 1.00 88.25 99 LEU A N 1
ATOM 784 C CA . LEU A 1 99 ? 1.690 -0.853 -3.831 1.00 88.25 99 LEU A CA 1
ATOM 785 C C . LEU A 1 99 ? 2.307 -0.457 -2.484 1.00 88.25 99 LEU A C 1
ATOM 787 O O . LEU A 1 99 ? 2.967 0.576 -2.382 1.00 88.25 99 LEU A O 1
ATOM 791 N N . VAL A 1 100 ? 2.147 -1.291 -1.451 1.00 86.56 100 VAL A N 1
ATOM 792 C CA . VAL A 1 100 ? 2.755 -1.054 -0.131 1.00 86.56 100 VAL A CA 1
ATOM 793 C C . VAL A 1 100 ? 4.283 -1.047 -0.213 1.00 86.56 100 VAL A C 1
ATOM 795 O O . VAL A 1 100 ? 4.925 -0.224 0.445 1.00 86.56 100 VAL A O 1
ATOM 798 N N . GLN A 1 101 ? 4.873 -1.929 -1.022 1.00 82.69 101 GLN A N 1
ATOM 799 C CA . GLN A 1 101 ? 6.316 -1.936 -1.273 1.00 82.69 101 GLN A CA 1
ATOM 800 C C . GLN A 1 101 ? 6.769 -0.680 -2.023 1.00 82.69 101 GLN A C 1
ATOM 802 O O . GLN A 1 101 ? 7.777 -0.087 -1.644 1.00 82.69 101 GLN A O 1
ATOM 807 N N . LEU A 1 102 ? 6.006 -0.246 -3.029 1.00 85.94 102 LEU A N 1
ATOM 808 C CA . LEU A 1 102 ? 6.291 0.937 -3.840 1.00 85.94 102 LEU A CA 1
ATOM 809 C C . LEU A 1 102 ? 6.335 2.222 -2.999 1.00 85.94 102 LEU A C 1
ATOM 811 O O . LEU A 1 102 ? 7.278 3.006 -3.098 1.00 85.94 102 LEU A O 1
ATOM 815 N N . ILE A 1 103 ? 5.322 2.451 -2.161 1.00 86.25 103 ILE A N 1
ATOM 816 C CA . ILE A 1 103 ? 5.225 3.678 -1.350 1.00 86.25 103 ILE A CA 1
ATOM 817 C C . ILE A 1 103 ? 6.094 3.595 -0.092 1.00 86.25 103 ILE A C 1
ATOM 819 O O . ILE A 1 103 ? 6.677 4.589 0.347 1.00 86.25 103 ILE A O 1
ATOM 823 N N . GLY A 1 104 ? 6.240 2.386 0.451 1.00 85.19 104 GLY A N 1
ATOM 824 C CA . GLY A 1 104 ? 6.960 2.100 1.677 1.00 85.19 104 GLY A CA 1
ATOM 825 C C . GLY A 1 104 ? 6.080 2.156 2.929 1.00 85.19 104 GLY A C 1
ATOM 826 O O . GLY A 1 104 ? 5.010 2.765 2.993 1.00 85.19 104 GLY A O 1
ATOM 827 N N . ARG A 1 105 ? 6.577 1.530 4.002 1.00 84.75 105 ARG A N 1
ATOM 828 C CA . ARG A 1 105 ? 5.835 1.334 5.261 1.00 84.75 105 ARG A CA 1
ATOM 829 C C . ARG A 1 105 ? 5.319 2.632 5.892 1.00 84.75 105 ARG A C 1
ATOM 831 O O . ARG A 1 105 ? 4.250 2.632 6.497 1.00 84.75 105 ARG A O 1
ATOM 838 N N . LYS A 1 106 ? 6.096 3.715 5.822 1.00 86.81 106 LYS A N 1
ATOM 839 C CA . LYS A 1 106 ? 5.754 4.990 6.470 1.00 86.81 106 LYS A CA 1
ATOM 840 C C . LYS A 1 106 ? 4.513 5.619 5.836 1.00 86.81 106 LYS A C 1
ATOM 842 O O . LYS A 1 106 ? 3.609 6.041 6.558 1.00 86.81 106 LYS A O 1
ATOM 847 N N . ASP A 1 107 ? 4.468 5.647 4.511 1.00 88.56 107 ASP A N 1
ATOM 848 C CA . ASP A 1 107 ? 3.360 6.228 3.759 1.00 88.56 107 ASP A CA 1
ATOM 849 C C . ASP A 1 107 ? 2.121 5.335 3.855 1.00 88.56 107 ASP A C 1
ATOM 851 O O . ASP A 1 107 ? 1.043 5.828 4.176 1.00 88.56 107 ASP A O 1
ATOM 855 N N . TYR A 1 108 ? 2.294 4.011 3.782 1.00 90.56 108 TYR A N 1
ATOM 856 C CA . TYR A 1 108 ? 1.214 3.054 4.042 1.00 90.56 108 TYR A CA 1
ATOM 857 C C . TYR A 1 108 ? 0.552 3.255 5.416 1.00 90.56 108 TYR A C 1
ATOM 859 O O . TYR A 1 108 ? -0.666 3.382 5.519 1.00 90.56 108 TYR A O 1
ATOM 867 N N . LEU A 1 109 ? 1.345 3.367 6.490 1.00 89.88 109 LEU A N 1
ATOM 868 C CA . LEU A 1 109 ? 0.806 3.641 7.828 1.00 89.88 109 LEU A CA 1
ATOM 869 C C . LEU A 1 109 ? 0.098 4.997 7.909 1.00 89.88 109 LEU A C 1
ATOM 871 O O . LEU A 1 109 ? -0.855 5.141 8.671 1.00 89.88 109 LEU A O 1
ATOM 875 N N . THR A 1 110 ? 0.554 5.991 7.149 1.00 90.56 110 THR A N 1
ATOM 876 C CA . THR A 1 110 ? -0.071 7.319 7.117 1.00 90.56 110 THR A CA 1
ATOM 877 C C . THR A 1 110 ? -1.460 7.253 6.484 1.00 90.56 110 THR A C 1
ATOM 879 O O . THR A 1 110 ? -2.410 7.791 7.057 1.00 90.56 110 THR A O 1
ATOM 882 N N . VAL A 1 111 ? -1.596 6.525 5.373 1.00 92.44 111 VAL A N 1
ATOM 883 C CA . VAL A 1 111 ? -2.880 6.259 4.706 1.00 92.44 111 VAL A CA 1
ATOM 884 C C . VAL A 1 111 ? -3.828 5.514 5.640 1.00 92.44 111 VAL A C 1
ATOM 886 O O . VAL A 1 111 ? -4.940 5.977 5.895 1.00 92.44 111 VAL A O 1
ATOM 889 N N . LEU A 1 112 ? -3.357 4.426 6.255 1.00 92.19 112 LEU A N 1
ATOM 890 C CA . LEU A 1 112 ? -4.163 3.656 7.201 1.00 92.19 112 LEU A CA 1
ATOM 891 C C . LEU A 1 112 ? -4.611 4.490 8.402 1.00 92.19 112 LEU A C 1
ATOM 893 O O . LEU A 1 112 ? -5.750 4.365 8.839 1.00 92.19 112 LEU A O 1
ATOM 897 N N . LYS A 1 113 ? -3.751 5.368 8.935 1.00 92.38 113 LYS A N 1
ATOM 898 C CA . LYS A 1 113 ? -4.118 6.284 10.025 1.00 92.38 113 LYS A CA 1
ATOM 899 C C . LYS A 1 113 ? -5.194 7.284 9.608 1.00 92.38 113 LYS A C 1
ATOM 901 O O . LYS A 1 113 ? -6.041 7.623 10.435 1.00 92.38 113 LYS A O 1
ATOM 906 N N . ARG A 1 114 ? -5.167 7.781 8.368 1.00 92.56 114 ARG A N 1
ATOM 907 C CA . ARG A 1 114 ? -6.219 8.664 7.840 1.00 92.56 114 ARG A CA 1
ATOM 908 C C . ARG A 1 114 ? -7.546 7.917 7.769 1.00 92.56 114 ARG A C 1
ATOM 910 O O . ARG A 1 114 ? -8.507 8.353 8.396 1.00 92.56 114 ARG A O 1
ATOM 917 N N . GLU A 1 115 ? -7.574 6.785 7.079 1.00 91.69 115 GLU A N 1
ATOM 918 C CA . GLU A 1 115 ? -8.802 6.009 6.886 1.00 91.69 115 GLU A CA 1
ATOM 919 C C . GLU A 1 115 ? -9.360 5.492 8.210 1.00 91.69 115 GLU A C 1
ATOM 921 O O . GLU A 1 115 ? -10.553 5.592 8.471 1.00 91.69 115 GLU A O 1
ATOM 926 N N . PHE A 1 116 ? -8.492 5.043 9.116 1.00 92.25 116 PHE A N 1
ATOM 927 C CA . PHE A 1 116 ? -8.874 4.687 10.477 1.00 92.25 116 PHE A CA 1
ATOM 928 C C . PHE A 1 116 ? -9.633 5.818 11.188 1.00 92.25 116 PHE A C 1
ATOM 930 O O . PHE A 1 116 ? -10.666 5.576 11.811 1.00 92.25 116 PHE A O 1
ATOM 937 N N . ARG A 1 117 ? -9.156 7.067 11.084 1.00 91.94 117 ARG A N 1
ATOM 938 C CA . ARG A 1 117 ? -9.836 8.229 11.683 1.00 91.94 117 ARG A CA 1
ATOM 939 C C . ARG A 1 117 ? -11.186 8.505 11.028 1.00 91.94 117 ARG A C 1
ATOM 941 O O . ARG A 1 117 ? -12.096 8.961 11.713 1.00 91.94 117 ARG A O 1
ATOM 948 N N . GLU A 1 118 ? -11.321 8.269 9.730 1.00 90.94 118 GLU A N 1
ATOM 949 C CA . GLU A 1 118 ? -12.587 8.432 9.007 1.00 90.94 118 GLU A CA 1
ATOM 950 C C . GLU A 1 118 ? -13.603 7.359 9.406 1.00 90.94 118 GLU A C 1
ATOM 952 O O . GLU A 1 118 ? -14.735 7.687 9.757 1.00 90.94 118 GLU A O 1
ATOM 957 N N . LEU A 1 119 ? -13.178 6.098 9.473 1.00 92.19 119 LEU A N 1
ATOM 958 C CA . LEU A 1 119 ? -14.008 4.986 9.937 1.00 92.19 119 LEU A CA 1
ATOM 959 C C . LEU A 1 119 ? -14.450 5.191 11.396 1.00 92.19 119 LEU A C 1
ATOM 961 O O . LEU A 1 119 ? -15.611 4.955 11.733 1.00 92.19 119 LEU A O 1
ATOM 965 N N . LEU A 1 120 ? -13.568 5.726 12.248 1.00 91.00 120 LEU A N 1
ATOM 966 C CA . LEU A 1 120 ? -13.915 6.090 13.623 1.00 91.00 120 LEU A CA 1
ATOM 967 C C . LEU A 1 120 ? -14.956 7.209 13.719 1.00 91.00 120 LEU A C 1
ATOM 969 O O . LEU A 1 120 ? -15.838 7.140 14.575 1.00 91.00 120 LEU A O 1
ATOM 973 N N . LYS A 1 121 ? -14.891 8.229 12.852 1.00 91.12 121 LYS A N 1
ATOM 974 C CA . LYS A 1 121 ? -15.929 9.277 12.795 1.00 91.12 121 LYS A CA 1
ATOM 975 C C . LYS A 1 121 ? -17.302 8.694 12.462 1.00 91.12 121 LYS A C 1
ATOM 977 O O . LYS A 1 121 ? -18.305 9.211 12.941 1.00 91.12 121 LYS A O 1
ATOM 982 N N . ASN A 1 122 ? -17.330 7.600 11.706 1.00 91.31 122 ASN A N 1
ATOM 983 C CA . ASN A 1 122 ? -18.540 6.860 11.354 1.00 91.31 122 ASN A CA 1
ATOM 984 C C . ASN A 1 122 ? -18.942 5.809 12.409 1.00 91.31 122 ASN A C 1
ATOM 986 O O . ASN A 1 122 ? -19.769 4.947 12.126 1.00 91.31 122 ASN A O 1
ATOM 990 N N . ALA A 1 123 ? -18.374 5.878 13.621 1.00 89.75 123 ALA A N 1
ATOM 991 C CA . ALA A 1 123 ? -18.655 4.988 14.749 1.00 89.75 123 ALA A CA 1
ATOM 992 C C . ALA A 1 123 ? -18.405 3.489 14.475 1.00 89.75 123 ALA A C 1
ATOM 994 O O . ALA A 1 123 ? -19.005 2.630 15.123 1.00 89.75 123 ALA A O 1
ATOM 995 N N . ILE A 1 124 ? -17.499 3.164 13.547 1.00 92.38 124 ILE A N 1
ATOM 996 C CA . ILE A 1 124 ? -17.111 1.781 13.248 1.00 92.38 124 ILE A CA 1
ATOM 997 C C . ILE A 1 124 ? -16.142 1.284 14.329 1.00 92.38 124 ILE A C 1
ATOM 999 O O . ILE A 1 124 ? -15.164 1.957 14.664 1.00 92.38 124 ILE A O 1
ATOM 1003 N N . SER A 1 125 ? -16.406 0.102 14.894 1.00 92.94 125 SER A N 1
ATOM 1004 C CA . SER A 1 125 ? -15.578 -0.473 15.961 1.00 92.94 125 SER A CA 1
ATOM 1005 C C . SER A 1 125 ? -14.227 -0.982 15.440 1.00 92.94 125 SER A C 1
ATOM 1007 O O . SER A 1 125 ? -14.077 -1.310 14.265 1.00 92.94 125 SER A O 1
ATOM 1009 N N . PHE A 1 126 ? -13.226 -1.128 16.317 1.00 93.12 126 PHE A N 1
ATOM 1010 C CA . PHE A 1 126 ? -11.914 -1.669 15.923 1.00 93.12 126 PHE A CA 1
ATOM 1011 C C . PHE A 1 126 ? -11.984 -3.087 15.345 1.00 93.12 126 PHE A C 1
ATOM 1013 O O . PHE A 1 126 ? -11.187 -3.433 14.479 1.00 93.12 126 PHE A O 1
ATOM 1020 N N . GLU A 1 127 ? -12.921 -3.906 15.821 1.00 93.94 127 GLU A N 1
ATOM 1021 C CA . GLU A 1 127 ? -13.149 -5.255 15.295 1.00 93.94 127 GLU A CA 1
ATOM 1022 C C . GLU A 1 127 ? -13.739 -5.206 13.887 1.00 93.94 127 GLU A C 1
ATOM 1024 O O . GLU A 1 127 ? -13.289 -5.940 13.013 1.00 93.94 127 GLU A O 1
ATOM 1029 N N . GLN A 1 128 ? -14.683 -4.294 13.647 1.00 94.62 128 GLN A N 1
ATOM 1030 C CA . GLN A 1 128 ? -15.274 -4.086 12.327 1.00 94.62 128 GLN A CA 1
ATOM 1031 C C . GLN A 1 128 ? -14.256 -3.524 11.329 1.00 94.62 128 GLN A C 1
ATOM 1033 O O . GLN A 1 128 ? -14.222 -3.974 10.190 1.00 94.62 128 GLN A O 1
ATOM 1038 N N . ILE A 1 129 ? -13.389 -2.598 11.753 1.00 94.38 129 ILE A N 1
ATOM 1039 C CA . ILE A 1 129 ? -12.291 -2.085 10.915 1.00 94.38 129 ILE A CA 1
ATOM 1040 C C . ILE A 1 129 ? -11.307 -3.211 10.575 1.00 94.38 129 ILE A C 1
ATOM 1042 O O . ILE A 1 129 ? -10.893 -3.339 9.427 1.00 94.38 129 ILE A O 1
ATOM 1046 N N . ALA A 1 130 ? -10.946 -4.049 11.552 1.00 93.88 130 ALA A N 1
ATOM 1047 C CA . ALA A 1 130 ? -10.062 -5.185 11.316 1.00 93.88 130 ALA A CA 1
ATOM 1048 C C . ALA A 1 130 ? -10.671 -6.191 10.329 1.00 93.88 130 ALA A C 1
ATOM 1050 O O . ALA A 1 130 ? -9.979 -6.634 9.418 1.00 93.88 130 ALA A O 1
ATOM 1051 N N . ALA A 1 131 ? -11.954 -6.528 10.494 1.00 95.06 131 ALA A N 1
ATOM 1052 C CA . ALA A 1 131 ? -12.676 -7.393 9.566 1.00 95.06 131 ALA A CA 1
ATOM 1053 C C . ALA A 1 131 ? -12.688 -6.798 8.151 1.00 95.06 131 ALA A C 1
ATOM 1055 O O . ALA A 1 131 ? -12.225 -7.453 7.227 1.00 95.06 131 ALA A O 1
ATOM 1056 N N . LEU A 1 132 ? -13.072 -5.523 8.015 1.00 94.06 132 LEU A N 1
ATOM 1057 C CA . LEU A 1 132 ? -13.083 -4.811 6.736 1.00 94.06 132 LEU A CA 1
ATOM 1058 C C . LEU A 1 132 ? -11.719 -4.860 6.038 1.00 94.06 132 LEU A C 1
ATOM 1060 O O . LEU A 1 132 ? -11.632 -5.163 4.857 1.00 94.06 132 LEU A O 1
ATOM 1064 N N . TRP A 1 133 ? -10.636 -4.566 6.755 1.00 94.00 133 TRP A N 1
ATOM 1065 C CA . TRP A 1 13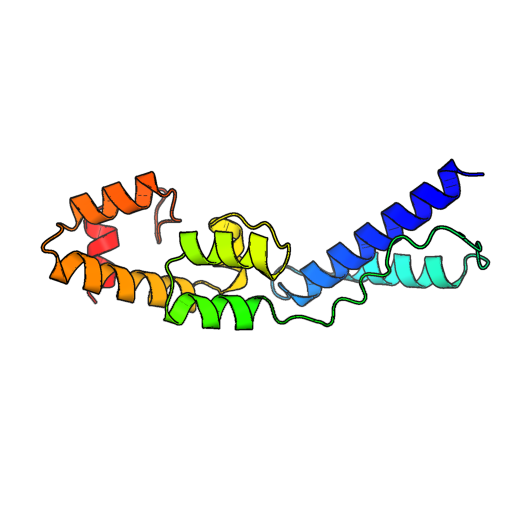3 ? -9.302 -4.570 6.157 1.00 94.00 133 TRP A CA 1
ATOM 1066 C C . TRP A 1 133 ? -8.793 -5.969 5.813 1.00 94.00 133 TRP A C 1
ATOM 1068 O O . TRP A 1 133 ? -8.006 -6.097 4.881 1.00 94.00 133 TRP A O 1
ATOM 1078 N N . ASN A 1 134 ? -9.232 -7.006 6.529 1.00 93.31 134 ASN A N 1
ATOM 1079 C CA . ASN A 1 134 ? -8.955 -8.391 6.147 1.00 93.31 134 ASN A CA 1
ATOM 1080 C C . ASN A 1 134 ? -9.740 -8.800 4.897 1.00 93.31 134 ASN A C 1
ATOM 1082 O O . ASN A 1 134 ? -9.171 -9.468 4.041 1.00 93.31 134 ASN A O 1
ATOM 1086 N N . ASP A 1 135 ? -11.002 -8.379 4.777 1.00 93.75 135 ASP A N 1
ATOM 1087 C CA . ASP A 1 135 ? -11.837 -8.638 3.596 1.00 93.75 135 ASP A CA 1
ATOM 1088 C C . ASP A 1 135 ? -11.273 -7.943 2.347 1.00 93.75 135 ASP A C 1
ATOM 1090 O O . ASP A 1 135 ? -11.373 -8.465 1.242 1.00 93.75 135 ASP A O 1
ATOM 1094 N N . LEU A 1 136 ? -10.629 -6.787 2.538 1.00 89.81 136 LEU A N 1
ATOM 1095 C CA . LEU A 1 136 ? -9.871 -6.066 1.511 1.00 89.81 136 LEU A CA 1
ATOM 1096 C C . LEU A 1 136 ? -8.445 -6.608 1.313 1.00 89.81 136 LEU A C 1
ATOM 1098 O O . LEU A 1 136 ? -7.663 -6.009 0.585 1.00 89.81 136 LEU A O 1
ATOM 1102 N N . GLU A 1 137 ? -8.069 -7.694 1.994 1.00 89.69 137 GLU A N 1
ATOM 1103 C CA . GLU A 1 137 ? -6.743 -8.323 1.910 1.00 89.69 137 GLU A CA 1
ATOM 1104 C C . GLU A 1 137 ? -5.567 -7.360 2.183 1.00 89.69 137 GLU A C 1
ATOM 1106 O O . GLU A 1 137 ? -4.443 -7.536 1.702 1.00 89.69 137 GLU A O 1
ATOM 1111 N N . ARG A 1 138 ? -5.796 -6.324 2.998 1.00 90.56 138 ARG A N 1
ATOM 1112 C CA . ARG A 1 138 ? -4.775 -5.319 3.303 1.00 90.56 138 ARG A CA 1
ATOM 1113 C C . ARG A 1 138 ? -3.680 -5.912 4.185 1.00 90.56 138 ARG A C 1
ATOM 1115 O O . ARG A 1 138 ? -3.987 -6.447 5.254 1.00 90.56 138 ARG A O 1
ATOM 1122 N N . PRO A 1 139 ? -2.391 -5.730 3.848 1.00 88.38 139 PRO A N 1
ATOM 1123 C CA . PRO A 1 139 ? -1.298 -6.245 4.665 1.00 88.38 139 PRO A CA 1
ATOM 1124 C C . PRO A 1 139 ? -1.333 -5.711 6.105 1.00 88.38 139 PRO A C 1
ATOM 1126 O O . PRO A 1 139 ? -1.226 -4.502 6.339 1.00 88.38 139 PRO A O 1
ATOM 1129 N N . ALA A 1 140 ? -1.461 -6.608 7.084 1.00 87.75 140 ALA A N 1
ATOM 1130 C CA . ALA A 1 140 ? -1.420 -6.252 8.498 1.00 87.75 140 ALA A CA 1
ATOM 1131 C C . ALA A 1 140 ? 0.005 -5.923 8.958 1.00 87.75 140 ALA A C 1
ATOM 1133 O O . ALA A 1 140 ? 0.989 -6.497 8.486 1.00 87.75 140 ALA A O 1
ATOM 1134 N N . PHE A 1 141 ? 0.139 -5.019 9.931 1.00 78.69 141 PHE A N 1
ATOM 1135 C CA . PHE A 1 141 ? 1.431 -4.778 10.571 1.00 78.69 141 PHE A CA 1
ATOM 1136 C C . PHE A 1 141 ? 1.575 -5.614 11.848 1.00 78.69 141 PHE A C 1
ATOM 1138 O O . PHE A 1 141 ? 0.770 -5.530 12.773 1.00 78.69 141 PHE A O 1
ATOM 1145 N N . GLY A 1 142 ? 2.647 -6.407 11.918 1.00 66.94 142 GLY A N 1
ATOM 1146 C CA . GLY A 1 142 ? 2.968 -7.210 13.103 1.00 66.94 142 GLY A CA 1
ATOM 1147 C C . GLY A 1 142 ? 2.206 -8.536 13.220 1.00 66.94 142 GLY A C 1
ATOM 1148 O O . GLY A 1 142 ? 2.193 -9.117 14.303 1.00 66.94 142 GLY A O 1
ATOM 1149 N N . GLY A 1 143 ? 1.594 -9.024 12.136 1.00 75.12 143 GLY A N 1
ATOM 1150 C CA . GLY A 1 143 ? 0.902 -10.313 12.087 1.00 75.12 143 GLY A CA 1
ATOM 1151 C C . GLY A 1 143 ? 0.409 -10.659 10.680 1.00 75.12 143 GLY A C 1
ATOM 1152 O O . GLY A 1 143 ? 0.607 -9.883 9.752 1.00 75.12 143 GLY A O 1
ATOM 1153 N N . ALA A 1 144 ? -0.226 -11.826 10.536 1.00 80.56 144 ALA A N 1
ATOM 1154 C CA . ALA A 1 144 ? -0.800 -12.279 9.264 1.00 80.56 144 ALA A CA 1
ATOM 1155 C C . ALA A 1 144 ? -2.155 -11.622 8.942 1.00 80.56 144 ALA A C 1
ATOM 1157 O O . ALA A 1 144 ? -2.494 -11.475 7.776 1.00 80.56 144 ALA A O 1
ATOM 1158 N N . THR A 1 145 ? -2.919 -11.223 9.964 1.00 90.62 145 THR A N 1
ATOM 1159 C CA . THR A 1 145 ? -4.244 -10.605 9.813 1.00 90.62 145 THR A CA 1
ATOM 1160 C C . THR A 1 145 ? -4.425 -9.435 10.771 1.00 90.62 145 THR A C 1
ATOM 1162 O O . THR A 1 145 ? -3.782 -9.350 11.827 1.00 90.62 145 THR A O 1
ATOM 1165 N N . TRP A 1 146 ? -5.338 -8.538 10.414 1.00 93.38 146 TRP A N 1
ATOM 1166 C CA . TRP A 1 146 ? -5.808 -7.478 11.284 1.00 93.38 146 TRP A CA 1
ATOM 1167 C C . TRP A 1 146 ? -6.660 -8.037 12.415 1.00 93.38 146 TRP A C 1
ATOM 1169 O O . TRP A 1 146 ? -7.542 -8.873 12.227 1.00 93.38 146 TRP A O 1
ATOM 1179 N N . ASN A 1 147 ? -6.419 -7.512 13.607 1.00 92.94 147 ASN A N 1
ATOM 1180 C CA . ASN A 1 147 ? -7.240 -7.695 14.796 1.00 92.94 147 ASN A CA 1
ATOM 1181 C C . ASN A 1 147 ? -7.448 -6.348 15.506 1.00 92.94 147 ASN A C 1
ATOM 1183 O O . ASN A 1 147 ? -6.715 -5.383 15.262 1.00 92.94 147 ASN A O 1
ATOM 1187 N N . SER A 1 148 ? -8.414 -6.282 16.422 1.00 92.19 148 SER A N 1
ATOM 1188 C CA . SER A 1 148 ? -8.755 -5.052 17.154 1.00 92.19 148 SER A CA 1
ATOM 1189 C C . SER A 1 148 ? -7.552 -4.409 17.849 1.00 92.19 148 SER A C 1
ATOM 1191 O O . SER A 1 148 ? -7.409 -3.187 17.833 1.00 92.19 148 SER A O 1
ATOM 1193 N N . ARG A 1 149 ? -6.628 -5.217 18.387 1.00 89.44 149 ARG A N 1
ATOM 1194 C CA . ARG A 1 149 ? -5.383 -4.731 18.994 1.00 89.44 149 ARG A CA 1
ATOM 1195 C C . ARG A 1 149 ? -4.478 -4.061 17.961 1.00 89.44 149 ARG A C 1
ATOM 1197 O O . ARG A 1 149 ? -4.017 -2.952 18.209 1.00 89.44 149 ARG A O 1
ATOM 1204 N N . SER A 1 150 ? -4.236 -4.691 16.813 1.00 89.69 150 SER A N 1
ATOM 1205 C CA . SER A 1 150 ? -3.429 -4.101 15.739 1.00 89.69 150 SER A CA 1
ATOM 1206 C C . SER A 1 150 ? -4.028 -2.798 15.220 1.00 89.69 150 SER A C 1
ATOM 1208 O O . SER A 1 150 ? -3.319 -1.803 15.138 1.00 89.69 150 SER A O 1
ATOM 1210 N N . VAL A 1 151 ? -5.345 -2.744 15.021 1.00 89.88 151 VAL A N 1
ATOM 1211 C CA . VAL A 1 151 ? -6.042 -1.516 14.623 1.00 89.88 151 VAL A CA 1
ATOM 1212 C C . VAL A 1 151 ? -5.916 -0.434 15.700 1.00 89.88 151 VAL A C 1
ATOM 1214 O O . VAL A 1 151 ? -5.591 0.707 15.385 1.00 89.88 151 VAL A O 1
ATOM 1217 N N . SER A 1 152 ? -6.065 -0.781 16.984 1.00 89.25 152 SER A N 1
ATOM 1218 C CA . SER A 1 152 ? -5.927 0.185 18.084 1.00 89.25 152 SER A CA 1
ATOM 1219 C C . SER A 1 152 ? -4.537 0.829 18.161 1.00 89.25 152 SER A C 1
ATOM 1221 O O . SER A 1 152 ? -4.416 1.976 18.582 1.00 89.25 152 SER A O 1
ATOM 1223 N N . MET A 1 153 ? -3.483 0.146 17.696 1.00 87.75 153 MET A N 1
ATOM 1224 C CA . MET A 1 153 ? -2.133 0.718 17.651 1.00 87.75 153 MET A CA 1
ATOM 1225 C C . MET A 1 153 ? -2.006 1.872 16.644 1.00 87.75 153 MET A C 1
ATOM 1227 O O . MET A 1 153 ? -1.082 2.672 16.771 1.00 87.75 153 MET A O 1
ATOM 1231 N N . LEU A 1 154 ? -2.925 2.001 15.678 1.00 85.25 154 LEU A N 1
ATOM 1232 C CA . LEU A 1 154 ? -2.982 3.154 14.770 1.00 85.25 154 LEU A CA 1
ATOM 1233 C C . LEU A 1 154 ? -3.556 4.413 15.425 1.00 85.25 154 LEU A C 1
ATOM 1235 O O . LEU A 1 154 ? -3.341 5.508 14.901 1.00 85.25 154 LEU A O 1
ATOM 1239 N N . ALA A 1 155 ? -4.263 4.271 16.551 1.00 75.75 155 ALA A N 1
ATOM 1240 C CA . ALA A 1 155 ? -4.800 5.397 17.309 1.00 75.75 155 ALA A CA 1
ATOM 1241 C C . ALA A 1 155 ? -3.713 6.197 18.046 1.00 75.75 155 ALA A C 1
ATOM 1243 O O . ALA A 1 155 ? -3.961 7.351 18.396 1.00 75.75 155 ALA A O 1
ATOM 1244 N N . ASN A 1 156 ? -2.534 5.596 18.253 1.00 60.53 156 ASN A N 1
ATOM 1245 C CA . ASN A 1 156 ? -1.384 6.207 18.922 1.00 60.53 156 ASN A CA 1
ATOM 1246 C C . ASN A 1 156 ? -0.494 7.017 17.968 1.00 60.53 156 ASN A C 1
ATOM 1248 O O . ASN A 1 156 ? -0.244 6.587 16.810 1.00 60.53 156 ASN A O 1
#

Sequence (156 aa):
MENYAEMVLAMDACADRLEYLNNLFPDLATPTTTEGVIHWRQYRSRLPNLDIAGELPRETQPAIDLRSIAIGLLQQHSLEDVLEMLKEEQAVELTLPELVQLIGRKDYLTVLKREFRELLKNAISFEQIAALWNDLERPAFGGATWNSRSVSMLAN

Secondary structure (DSSP, 8-state):
-HHHHHHHHHHHHHHHHHHHHHHH-TTT--HHHHHHHHHHHHHHHHS------------------HHHHHHHHTTTS-HHHHHHHHHHHH-----HHHHHHHH-HHHHHHHHHHHHHHHHHTT--HHHHHHHHHHTTPPPSSSSS--HHHHHGGG-

pLDDT: mean 81.42, std 14.14, range [38.03, 95.06]

Foldseek 3Di:
DVVVVVVLVVLVVVLVVLVLVCVLCVVPNDPVSVVSSVVSVVVVVPDPPPCPVDCPPPPPPPVPLLLVVLLVCLVPDALVVSQVCCCPVVVDHDDLVRSCVRNDDVSVLVSLLVVLVVCVVVVQALQNVQVVCVVVVHCFPPDRGRDSVSSVVSVD

Radius of gyration: 20.89 Å; chains: 1; bounding box: 47×29×57 Å